Protein AF-A0A964IM25-F1 (afdb_monomer)

Nearest PDB structures (foldseek):
  8jto-assembly1_A  TM=5.392E-01  e=1.339E-01  Burkholderia pseudomallei
  8xua-assembly2_D  TM=6.264E-01  e=1.611E+00  Vibrio harveyi
  2r89-assembly2_B  TM=4.751E-01  e=4.645E-01  Escherichia coli
  4bcl-assembly1_A  TM=4.907E-01  e=9.385E+00  Prosthecochloris aestuarii

Sequence (133 aa):
MTPGVVVPAGDYKFQQTKLLYTSSPQRPVSGTLTLTYGGFYGGTLRELTWRGRLEFGPRFYAEPTISLNTFATPFGDGNANILSS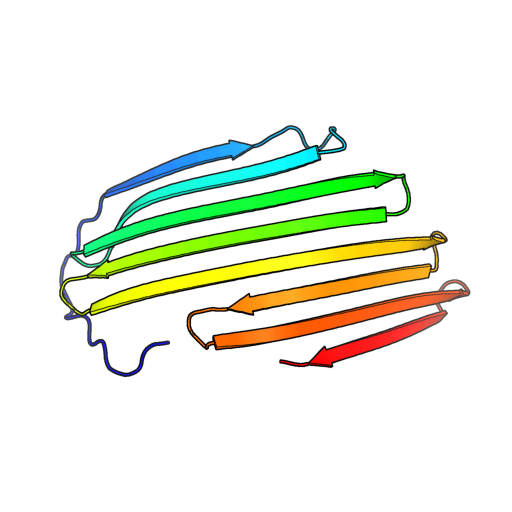RLTYTLTPRMFASALVQYQSASNAVSTNARFRWEYQPGSELFVVYSDG

Foldseek 3Di:
DDPDQDQDDDDDDKDKDKDKDWDDPPDLKTWIWIWIWMDDSQWIKTKIWIWIWHHPDPFKIKIWIWIWIWIDHPRDTDIWIKTKMKIKGHPDPFKIKIKMWMATPVVRDIKIKIKIWGDPDVVRIDIDIDIDD

Structure (mmCIF, N/CA/C/O backbone):
data_AF-A0A964IM25-F1
#
_entry.id   AF-A0A964IM25-F1
#
loop_
_atom_site.group_PDB
_atom_site.id
_atom_site.type_symbol
_atom_site.label_atom_id
_atom_site.label_alt_id
_atom_site.label_comp_id
_atom_site.label_asym_id
_atom_site.label_entity_id
_atom_site.label_seq_id
_atom_site.pdbx_PDB_ins_code
_atom_site.Cartn_x
_atom_site.Cartn_y
_atom_site.Cartn_z
_atom_site.occupancy
_atom_site.B_iso_or_equiv
_atom_site.auth_seq_id
_atom_site.auth_comp_id
_atom_site.auth_asym_id
_atom_site.auth_atom_id
_atom_site.pdbx_PDB_model_num
ATOM 1 N N . MET A 1 1 ? -5.308 -3.755 -19.514 1.00 41.16 1 MET A N 1
ATOM 2 C CA . MET A 1 1 ? -4.899 -4.459 -20.746 1.00 41.16 1 MET A CA 1
ATOM 3 C C . MET A 1 1 ? -4.958 -3.449 -21.871 1.00 41.16 1 MET A C 1
ATOM 5 O O 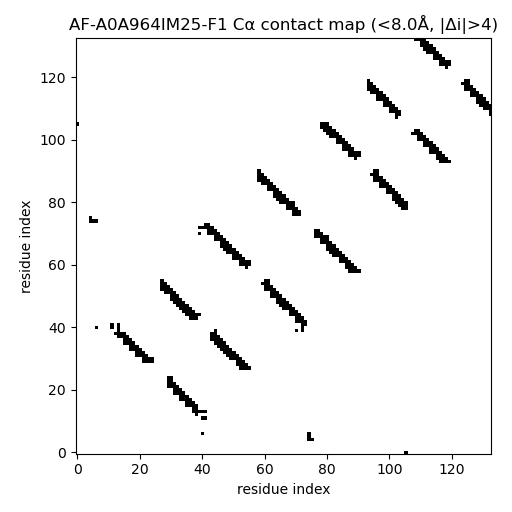. MET A 1 1 ? -6.041 -2.959 -22.154 1.00 41.16 1 MET A O 1
ATOM 9 N N . THR A 1 2 ? -3.818 -3.062 -22.433 1.00 40.41 2 THR A N 1
ATOM 10 C CA . THR A 1 2 ? -3.773 -2.209 -23.626 1.00 40.41 2 THR A CA 1
ATOM 11 C C . THR A 1 2 ? -4.241 -3.045 -24.822 1.00 40.41 2 THR A C 1
ATOM 13 O O . THR A 1 2 ? -3.662 -4.110 -25.056 1.00 40.41 2 THR A O 1
ATOM 16 N N . PRO A 1 3 ? -5.289 -2.647 -25.561 1.00 46.66 3 PRO A N 1
ATOM 17 C CA . PRO A 1 3 ? -5.696 -3.367 -26.761 1.00 46.66 3 PRO A CA 1
ATOM 18 C C . PRO A 1 3 ? -4.612 -3.213 -27.838 1.00 46.66 3 PRO A C 1
ATOM 20 O O . PRO A 1 3 ? -4.246 -2.090 -28.169 1.00 46.66 3 PRO A O 1
ATOM 23 N N . GLY A 1 4 ? -4.108 -4.323 -28.389 1.00 52.16 4 GLY A N 1
ATOM 24 C CA . GLY A 1 4 ? -3.356 -4.310 -29.656 1.00 52.16 4 GLY A CA 1
ATOM 25 C C . GLY A 1 4 ? -1.860 -4.642 -29.619 1.00 52.16 4 GLY A C 1
ATOM 26 O O . GLY A 1 4 ? -1.235 -4.624 -30.675 1.00 52.16 4 GLY A O 1
ATOM 27 N N . VAL A 1 5 ? -1.267 -4.993 -28.473 1.00 53.75 5 VAL A N 1
ATOM 28 C CA . VAL A 1 5 ? 0.142 -5.433 -28.438 1.00 53.75 5 VAL A CA 1
ATOM 29 C C . VAL A 1 5 ? 0.224 -6.939 -28.705 1.00 53.75 5 VAL A C 1
ATOM 31 O O . VAL A 1 5 ? -0.025 -7.754 -27.818 1.00 53.75 5 VAL A O 1
ATOM 34 N N . VAL A 1 6 ? 0.557 -7.316 -29.942 1.00 57.19 6 VAL A N 1
ATOM 35 C CA . VAL A 1 6 ? 0.851 -8.706 -30.323 1.00 57.19 6 VAL A CA 1
ATOM 36 C C . VAL A 1 6 ? 2.338 -8.958 -30.086 1.00 57.19 6 VAL A C 1
ATOM 38 O O . VAL A 1 6 ? 3.177 -8.468 -30.836 1.00 57.19 6 VAL A O 1
ATOM 41 N N . VAL A 1 7 ? 2.670 -9.710 -29.034 1.00 58.34 7 VAL A N 1
ATOM 42 C CA . VAL A 1 7 ? 4.044 -10.176 -28.796 1.00 58.34 7 VAL A CA 1
ATOM 43 C C . VAL A 1 7 ? 4.287 -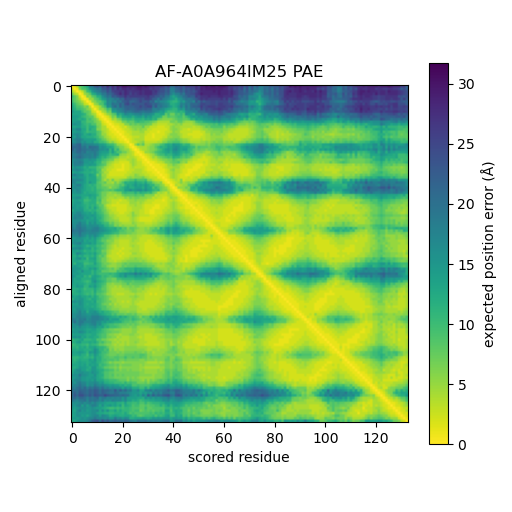11.401 -29.689 1.00 58.34 7 VAL A C 1
ATOM 45 O O . VAL A 1 7 ? 3.566 -12.391 -29.541 1.00 58.34 7 VAL A O 1
ATOM 48 N N . PRO A 1 8 ? 5.252 -11.369 -30.627 1.00 61.91 8 PRO A N 1
ATOM 49 C CA . PRO A 1 8 ? 5.582 -12.522 -31.459 1.00 61.91 8 PRO A CA 1
ATOM 50 C C . PRO A 1 8 ? 6.036 -13.703 -30.598 1.00 61.91 8 PRO A C 1
ATOM 52 O O . PRO A 1 8 ? 6.761 -13.523 -29.621 1.00 61.91 8 PRO A O 1
ATOM 55 N N . ALA A 1 9 ? 5.644 -14.923 -30.962 1.00 51.62 9 ALA A N 1
ATOM 56 C CA . ALA A 1 9 ? 6.163 -16.117 -30.306 1.00 51.62 9 ALA A CA 1
ATOM 57 C C . ALA A 1 9 ? 7.663 -16.278 -30.625 1.00 51.62 9 ALA A C 1
ATOM 59 O O . ALA A 1 9 ? 8.047 -16.316 -31.793 1.00 51.62 9 ALA A O 1
ATOM 60 N N . GLY A 1 10 ? 8.506 -16.365 -29.593 1.00 63.47 10 GLY A N 1
ATOM 61 C CA . GLY A 1 10 ? 9.955 -16.532 -29.715 1.00 63.47 10 GLY A CA 1
ATOM 62 C C . GLY A 1 10 ? 10.626 -16.793 -28.364 1.00 63.47 10 GLY A C 1
ATOM 63 O O . GLY A 1 10 ? 10.001 -16.636 -27.313 1.00 63.47 10 GLY A O 1
ATOM 64 N N . ASP A 1 11 ? 11.900 -17.188 -28.388 1.00 56.84 11 ASP A N 1
ATOM 65 C CA . ASP A 1 11 ? 12.700 -17.387 -27.176 1.00 56.84 11 ASP A CA 1
ATOM 66 C C . ASP A 1 11 ? 13.160 -16.040 -26.610 1.00 56.84 11 ASP A C 1
ATOM 68 O O . ASP A 1 11 ? 14.061 -15.387 -27.140 1.00 56.84 11 ASP A O 1
ATOM 72 N N . TYR A 1 12 ? 12.571 -15.632 -25.487 1.00 59.31 12 TYR A N 1
ATOM 73 C CA . TYR A 1 12 ? 12.983 -14.435 -24.760 1.00 59.31 12 TYR A CA 1
ATOM 74 C C . TYR A 1 12 ? 13.764 -14.829 -23.510 1.00 59.31 12 TYR A C 1
ATOM 76 O O . TYR A 1 12 ? 13.200 -15.309 -22.529 1.00 59.31 12 TYR A O 1
ATOM 84 N N . LYS A 1 13 ? 15.076 -14.585 -23.522 1.00 60.47 13 LYS A N 1
ATOM 85 C CA . LYS A 1 13 ? 15.900 -14.647 -22.312 1.00 60.47 13 LYS A CA 1
ATOM 86 C C . LYS A 1 13 ? 15.902 -13.276 -21.655 1.00 60.47 13 LYS A C 1
ATOM 88 O O . LYS A 1 13 ? 16.267 -12.284 -22.279 1.00 60.47 13 LYS A O 1
ATOM 93 N N . PHE A 1 14 ? 15.506 -13.222 -20.394 1.00 66.31 14 PHE A N 1
ATOM 94 C CA . PHE A 1 14 ? 15.540 -12.003 -19.601 1.00 66.31 14 PHE A CA 1
ATOM 95 C C . PHE A 1 14 ? 16.199 -12.283 -18.259 1.00 66.31 14 PHE A C 1
ATOM 97 O O . PHE A 1 14 ? 15.994 -13.326 -17.643 1.00 66.31 14 PHE A O 1
ATOM 104 N N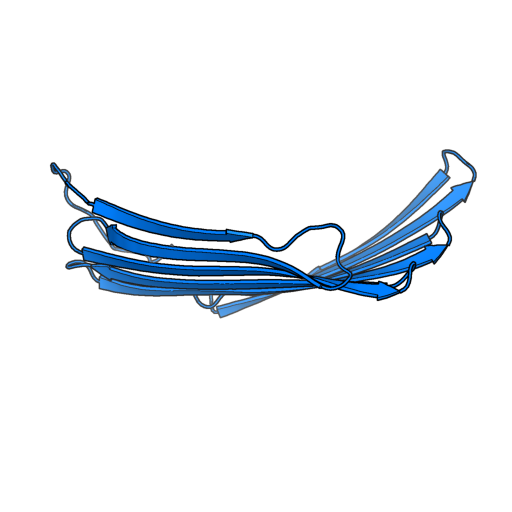 . GLN A 1 15 ? 16.998 -11.324 -17.813 1.00 72.81 15 GLN A N 1
ATOM 105 C CA . GLN A 1 15 ? 17.567 -11.311 -16.478 1.00 72.81 15 GLN A CA 1
ATOM 106 C C . GLN A 1 15 ? 16.872 -10.208 -15.691 1.00 72.81 15 GLN A C 1
ATOM 108 O O . GLN A 1 15 ? 16.727 -9.091 -16.189 1.00 72.81 15 GLN A O 1
ATOM 113 N N . GLN A 1 16 ? 16.430 -10.526 -14.479 1.00 82.44 16 GLN A N 1
ATOM 114 C CA . GLN A 1 16 ? 15.811 -9.571 -13.571 1.00 82.44 16 GLN A CA 1
ATOM 115 C C . GLN A 1 16 ? 16.576 -9.551 -12.259 1.00 82.44 16 GLN A C 1
ATOM 117 O O . GLN A 1 16 ? 16.862 -10.591 -11.668 1.00 82.44 16 GLN A O 1
ATOM 122 N N . THR A 1 17 ? 16.887 -8.348 -11.805 1.00 86.12 17 THR A N 1
ATOM 123 C CA . THR A 1 17 ? 17.484 -8.093 -10.504 1.00 86.12 17 THR A CA 1
ATOM 124 C C . THR A 1 17 ? 16.388 -7.593 -9.584 1.00 86.12 17 THR A C 1
ATOM 126 O O . THR A 1 17 ? 15.728 -6.596 -9.879 1.00 86.12 17 THR A O 1
ATOM 129 N N . LYS A 1 18 ? 16.196 -8.288 -8.463 1.00 91.31 18 LYS A N 1
ATOM 130 C CA . LYS A 1 18 ? 15.209 -7.935 -7.446 1.00 91.31 18 LYS A CA 1
ATOM 131 C C . LYS A 1 18 ? 15.913 -7.611 -6.137 1.00 91.31 18 LYS A C 1
ATOM 133 O O . LYS A 1 18 ? 16.622 -8.449 -5.588 1.00 91.31 18 LYS A O 1
ATOM 138 N N . LEU A 1 19 ? 15.687 -6.409 -5.628 1.00 92.88 19 LEU A N 1
ATOM 139 C CA . LEU A 1 19 ? 16.098 -5.985 -4.297 1.00 92.88 19 LEU A CA 1
ATOM 140 C C . LEU A 1 19 ? 14.867 -5.948 -3.400 1.00 92.88 19 LEU A C 1
ATOM 142 O O . LEU A 1 19 ? 13.875 -5.291 -3.713 1.00 92.88 19 LEU A O 1
ATOM 146 N N . LEU A 1 20 ? 14.938 -6.668 -2.286 1.00 93.69 20 LEU A N 1
ATOM 147 C CA . LEU A 1 20 ? 13.888 -6.729 -1.281 1.00 93.69 20 LEU A CA 1
ATOM 148 C C . LEU A 1 20 ? 14.444 -6.205 0.037 1.00 93.69 20 LEU A C 1
ATOM 150 O O . LEU A 1 20 ? 15.405 -6.750 0.572 1.00 93.69 20 LEU A O 1
ATOM 154 N N . TYR A 1 21 ? 13.799 -5.184 0.579 1.00 92.12 21 TYR A N 1
ATOM 155 C CA . TYR A 1 21 ? 14.066 -4.680 1.913 1.00 92.12 21 TYR A CA 1
ATOM 156 C C . TYR A 1 21 ? 12.793 -4.791 2.744 1.00 92.12 21 TYR A C 1
ATOM 158 O O . TYR A 1 21 ? 11.758 -4.236 2.380 1.00 92.12 21 TYR A O 1
ATOM 166 N N . THR A 1 22 ? 12.862 -5.516 3.857 1.00 90.38 22 THR A N 1
ATOM 167 C CA . THR A 1 22 ? 11.731 -5.694 4.773 1.00 90.38 22 THR A CA 1
ATOM 168 C C . THR A 1 22 ? 12.104 -5.144 6.139 1.00 90.38 22 THR A C 1
ATOM 170 O O . THR A 1 22 ? 13.092 -5.566 6.736 1.00 90.38 22 THR A O 1
ATOM 173 N N . SER A 1 23 ? 11.312 -4.192 6.624 1.00 88.12 23 SER A N 1
ATOM 174 C CA . SER A 1 23 ? 11.403 -3.686 7.992 1.00 88.12 23 SER A CA 1
ATOM 175 C C . SER A 1 23 ? 10.700 -4.643 8.957 1.00 88.12 23 SER A C 1
ATOM 177 O O . SER A 1 23 ? 9.764 -5.346 8.575 1.00 88.12 23 SER A O 1
ATOM 179 N N . SER A 1 24 ? 11.132 -4.663 10.220 1.00 83.94 24 SER A N 1
ATOM 180 C CA . SER A 1 24 ? 10.544 -5.543 11.234 1.00 83.94 24 SER A CA 1
ATOM 181 C C . SER A 1 24 ? 9.053 -5.232 11.446 1.00 83.94 24 SER A C 1
ATOM 183 O O . SER A 1 24 ? 8.715 -4.075 11.714 1.00 83.94 24 SER A O 1
ATOM 185 N N . PRO A 1 25 ? 8.164 -6.244 11.403 1.00 74.06 25 PRO A N 1
ATOM 186 C CA . PRO A 1 25 ? 6.729 -6.068 11.631 1.00 74.06 25 PRO A CA 1
ATOM 187 C C . PRO A 1 25 ? 6.385 -5.705 13.083 1.00 74.06 25 PRO A C 1
ATOM 189 O O . PRO A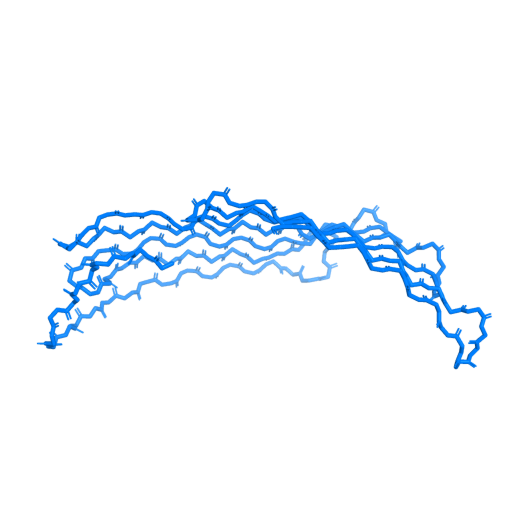 1 25 ? 5.258 -5.322 13.360 1.00 74.06 25 PRO A O 1
ATOM 192 N N . GLN A 1 26 ? 7.343 -5.796 14.013 1.00 76.31 26 GLN A N 1
ATOM 193 C CA . GLN A 1 26 ? 7.149 -5.429 15.423 1.00 76.31 26 GLN A CA 1
ATOM 194 C C . GLN A 1 26 ? 7.222 -3.915 15.674 1.00 76.31 26 GLN A C 1
ATOM 196 O O . GLN A 1 26 ? 7.030 -3.466 16.802 1.00 76.31 26 GLN A O 1
ATOM 201 N N . ARG A 1 27 ? 7.561 -3.117 14.654 1.00 82.31 27 ARG A N 1
ATOM 202 C CA . ARG A 1 27 ? 7.650 -1.661 14.777 1.00 82.31 27 ARG A CA 1
ATOM 203 C C . ARG A 1 27 ? 6.329 -1.013 14.357 1.00 82.31 27 ARG A C 1
ATOM 205 O O . ARG A 1 27 ? 5.741 -1.456 13.372 1.00 82.31 27 ARG A O 1
ATOM 212 N N . PRO A 1 28 ? 5.925 0.095 15.012 1.00 78.69 28 PRO A N 1
ATOM 213 C CA . PRO A 1 28 ? 4.722 0.846 14.638 1.00 78.69 28 PRO A CA 1
ATOM 214 C C . PRO A 1 28 ? 4.785 1.378 13.201 1.00 78.69 28 PRO A C 1
ATOM 216 O O . PRO A 1 28 ? 3.763 1.668 12.595 1.00 78.69 28 PRO A O 1
ATOM 219 N N . VAL A 1 29 ? 5.987 1.477 12.631 1.00 84.25 29 VAL A N 1
ATOM 220 C CA . VAL A 1 29 ? 6.199 1.682 11.201 1.00 84.25 29 VAL A CA 1
ATOM 221 C C . VAL A 1 29 ? 6.919 0.459 10.658 1.00 84.25 29 VAL A C 1
ATOM 223 O O . VAL A 1 29 ? 8.112 0.258 10.906 1.00 84.25 29 VAL A O 1
ATOM 226 N N . SER A 1 30 ? 6.189 -0.359 9.915 1.00 91.00 30 SER A N 1
ATOM 227 C CA . SER A 1 30 ? 6.725 -1.525 9.224 1.00 91.00 30 SER A CA 1
ATOM 228 C C . SER A 1 30 ? 6.399 -1.452 7.741 1.00 91.00 30 SER A C 1
ATOM 230 O O . SER A 1 30 ? 5.578 -0.649 7.296 1.00 91.00 30 SER A O 1
ATOM 232 N N . GLY A 1 31 ? 7.103 -2.240 6.943 1.00 92.38 31 GLY A N 1
ATOM 233 C CA . GLY A 1 31 ? 6.868 -2.241 5.515 1.00 92.38 31 GLY A CA 1
ATOM 234 C C . GLY A 1 31 ? 7.923 -2.979 4.725 1.00 92.38 31 GLY A C 1
ATOM 235 O O . GLY A 1 31 ? 8.995 -3.324 5.226 1.00 92.38 31 GLY A O 1
ATOM 236 N N . THR A 1 32 ? 7.600 -3.183 3.462 1.00 94.06 32 THR A N 1
ATOM 237 C CA . THR A 1 32 ? 8.416 -3.888 2.494 1.00 94.06 32 THR A CA 1
ATOM 238 C C . THR A 1 32 ? 8.593 -3.006 1.272 1.00 94.06 32 THR A C 1
ATOM 240 O O . THR A 1 32 ? 7.621 -2.569 0.657 1.00 94.06 32 THR A O 1
ATOM 243 N N . LEU A 1 33 ? 9.847 -2.765 0.916 1.00 93.62 33 LEU A N 1
ATOM 244 C CA . LEU A 1 33 ? 10.255 -2.123 -0.319 1.00 93.62 33 LEU A CA 1
ATOM 245 C C . LEU A 1 33 ? 10.816 -3.198 -1.249 1.00 93.62 33 LEU A C 1
ATOM 247 O O . LEU A 1 33 ? 11.741 -3.922 -0.893 1.00 93.62 33 LEU A O 1
ATOM 251 N N . THR A 1 34 ? 10.249 -3.301 -2.440 1.00 95.06 34 THR A N 1
ATOM 252 C CA . THR A 1 34 ? 10.696 -4.184 -3.510 1.00 95.06 34 THR A CA 1
ATOM 253 C C . THR A 1 34 ? 11.040 -3.337 -4.720 1.00 95.06 34 THR A C 1
ATOM 255 O O . THR A 1 34 ? 10.229 -2.536 -5.177 1.00 95.06 34 THR A O 1
ATOM 258 N N . LEU A 1 35 ? 12.245 -3.518 -5.237 1.00 93.00 35 LEU A N 1
ATOM 259 C CA . LEU A 1 35 ? 12.716 -2.919 -6.474 1.00 93.00 35 LEU A CA 1
ATOM 260 C C . LEU A 1 35 ? 13.049 -4.051 -7.431 1.00 93.00 35 LEU A C 1
ATOM 262 O O . LEU A 1 35 ? 13.909 -4.873 -7.124 1.00 93.00 35 LEU A O 1
ATOM 266 N N . THR A 1 36 ? 12.401 -4.085 -8.584 1.00 91.69 36 THR A N 1
ATOM 267 C CA . THR A 1 36 ? 12.706 -5.040 -9.647 1.00 91.69 36 THR A CA 1
ATOM 268 C C . THR A 1 36 ? 13.148 -4.262 -10.875 1.00 91.69 36 THR A C 1
ATOM 270 O O . THR A 1 36 ? 12.469 -3.337 -11.317 1.00 91.69 36 THR A O 1
ATOM 273 N N . TYR A 1 37 ? 14.298 -4.619 -11.429 1.00 89.69 37 TYR A N 1
ATOM 274 C CA . TYR A 1 37 ? 14.807 -4.036 -12.662 1.00 89.69 37 TYR A CA 1
ATOM 275 C C . TYR A 1 37 ? 15.398 -5.126 -13.546 1.00 89.69 37 TYR A C 1
ATOM 277 O O . TYR A 1 37 ? 16.193 -5.941 -13.077 1.00 89.69 37 TYR A O 1
ATOM 285 N N . GLY A 1 38 ? 15.039 -5.143 -14.825 1.00 85.75 38 GLY A N 1
ATOM 286 C CA . GLY A 1 38 ? 15.646 -6.066 -15.776 1.00 85.75 38 GLY A CA 1
ATOM 287 C C . GLY A 1 38 ? 14.859 -6.230 -17.063 1.00 85.75 38 GLY A C 1
ATOM 288 O O . GLY A 1 38 ? 14.060 -5.373 -17.426 1.00 85.75 38 GLY A O 1
ATOM 289 N N . GLY A 1 39 ? 15.108 -7.336 -17.761 1.00 79.31 39 GLY A N 1
ATOM 290 C CA . GLY A 1 39 ? 14.486 -7.638 -19.046 1.00 79.31 39 GLY A CA 1
ATOM 291 C C . GLY A 1 39 ? 13.003 -8.008 -18.934 1.00 79.31 39 GLY A C 1
ATOM 292 O O . GLY A 1 39 ? 12.581 -8.651 -17.968 1.00 79.31 39 GLY A O 1
ATOM 293 N N . PHE A 1 40 ? 12.221 -7.629 -19.945 1.00 71.44 40 PHE A N 1
ATOM 294 C CA . PHE A 1 40 ? 10.810 -7.995 -20.093 1.00 71.44 40 PHE A CA 1
ATOM 295 C C . PHE A 1 40 ? 10.421 -8.039 -21.574 1.00 71.44 40 PHE A C 1
ATOM 297 O O . PHE A 1 40 ? 10.344 -6.997 -22.216 1.00 71.44 40 PHE A O 1
ATOM 304 N N . TYR A 1 41 ? 10.225 -9.246 -22.124 1.00 65.31 41 TYR A N 1
ATOM 305 C CA . TYR A 1 41 ? 9.813 -9.488 -23.522 1.00 65.31 41 TYR A CA 1
ATOM 306 C C . TYR A 1 41 ? 10.589 -8.665 -24.573 1.00 65.31 41 TYR A C 1
ATOM 308 O O . TYR A 1 41 ? 10.012 -7.953 -25.391 1.00 65.31 41 TYR A O 1
ATOM 316 N N . GLY A 1 42 ? 11.926 -8.720 -24.524 1.00 68.81 42 GLY A N 1
ATOM 317 C CA . GLY A 1 42 ? 12.808 -7.958 -25.426 1.00 68.81 42 GLY A CA 1
ATOM 318 C C . GLY A 1 42 ? 12.989 -6.478 -25.056 1.00 68.81 42 GLY A C 1
ATOM 319 O O . GLY A 1 42 ? 13.742 -5.773 -25.720 1.00 68.81 42 GLY A O 1
ATOM 320 N N . GLY A 1 43 ? 12.325 -6.015 -23.996 1.00 75.50 43 GLY A N 1
ATOM 321 C CA . GLY A 1 43 ? 12.436 -4.678 -23.421 1.00 75.50 43 GLY A CA 1
ATOM 322 C C . GLY A 1 43 ? 12.967 -4.672 -21.989 1.00 75.50 43 GLY A C 1
ATOM 323 O O . GLY A 1 43 ? 13.569 -5.641 -21.526 1.00 75.50 43 GLY A O 1
ATOM 324 N N . THR A 1 44 ? 12.705 -3.582 -21.268 1.00 84.06 44 THR A N 1
ATOM 325 C CA . THR A 1 44 ? 13.057 -3.418 -19.851 1.00 84.06 44 THR A CA 1
ATOM 326 C C . THR A 1 44 ? 11.823 -3.160 -18.993 1.00 84.06 44 THR A C 1
ATOM 328 O O . THR A 1 44 ? 10.912 -2.435 -19.389 1.00 84.06 44 THR A O 1
ATOM 331 N N . LEU A 1 45 ? 11.807 -3.758 -17.806 1.00 86.62 45 LEU A N 1
ATOM 332 C CA . LEU A 1 45 ? 10.810 -3.554 -16.765 1.00 86.62 45 LEU A CA 1
ATOM 333 C C . LEU A 1 45 ? 11.483 -2.922 -15.555 1.00 86.62 45 LEU A C 1
ATOM 335 O O . LEU A 1 45 ? 12.516 -3.403 -15.080 1.00 86.62 45 LEU A O 1
ATOM 339 N N . ARG A 1 46 ? 10.866 -1.861 -15.045 1.00 91.00 46 ARG A N 1
ATOM 340 C CA . ARG A 1 46 ? 11.226 -1.223 -13.787 1.00 91.00 46 ARG A CA 1
ATOM 341 C C . ARG A 1 46 ? 9.998 -1.193 -12.895 1.00 91.00 46 ARG A C 1
ATOM 343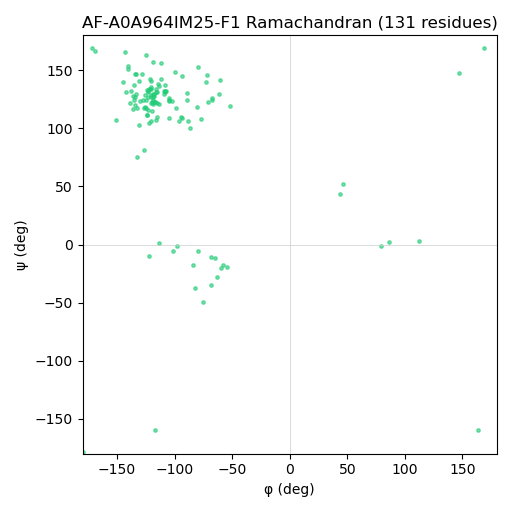 O O . ARG A 1 46 ? 9.051 -0.457 -13.152 1.00 91.00 46 ARG A O 1
ATOM 350 N N . GLU A 1 47 ? 10.052 -1.966 -11.825 1.00 92.94 47 GLU A N 1
ATOM 351 C CA . GLU A 1 47 ? 9.006 -2.046 -10.818 1.00 92.94 47 GLU A CA 1
ATOM 352 C C . GLU A 1 47 ? 9.544 -1.549 -9.477 1.00 92.94 47 GLU A C 1
ATOM 354 O O . GLU A 1 47 ? 10.614 -1.947 -9.015 1.00 92.94 47 GLU A O 1
ATOM 359 N N . LEU A 1 48 ? 8.785 -0.668 -8.847 1.00 94.69 48 LEU A N 1
ATOM 360 C CA . LEU A 1 48 ? 8.986 -0.211 -7.486 1.00 94.69 48 LEU A CA 1
ATOM 361 C C . LEU A 1 48 ? 7.689 -0.472 -6.730 1.00 94.69 48 LEU A C 1
ATOM 363 O O . LEU A 1 48 ? 6.687 0.200 -6.963 1.00 94.69 48 LEU A O 1
ATOM 367 N N . THR A 1 49 ? 7.712 -1.414 -5.796 1.00 95.12 49 THR A N 1
ATOM 368 C CA . THR A 1 49 ? 6.589 -1.680 -4.901 1.00 95.12 49 THR A CA 1
ATOM 369 C C . THR A 1 49 ? 6.988 -1.361 -3.475 1.00 95.12 49 THR A C 1
ATOM 371 O O . THR A 1 49 ? 7.914 -1.948 -2.926 1.00 95.12 49 THR A O 1
ATOM 374 N N . TRP A 1 50 ? 6.252 -0.464 -2.843 1.00 94.44 50 TRP A N 1
ATOM 375 C CA . TRP A 1 50 ? 6.357 -0.185 -1.426 1.00 94.44 50 TRP A CA 1
ATOM 376 C C . TRP A 1 50 ? 5.027 -0.487 -0.749 1.00 94.44 50 TRP A C 1
ATOM 378 O O . TRP A 1 50 ? 3.973 -0.043 -1.200 1.00 94.44 50 TRP A O 1
ATOM 388 N N . ARG A 1 51 ? 5.070 -1.259 0.332 1.00 94.12 51 ARG A N 1
ATOM 389 C CA . ARG A 1 51 ? 3.913 -1.557 1.179 1.00 94.12 51 ARG A CA 1
ATOM 390 C C . ARG A 1 51 ? 4.288 -1.216 2.600 1.00 94.12 51 ARG A C 1
ATOM 392 O O . ARG A 1 51 ? 5.223 -1.809 3.127 1.00 94.12 51 ARG A O 1
ATOM 399 N N . GLY A 1 52 ? 3.599 -0.258 3.192 1.00 93.00 52 GLY A N 1
ATOM 400 C CA . GLY A 1 52 ? 3.811 0.154 4.569 1.00 93.00 52 GLY A CA 1
ATOM 401 C C . GLY A 1 52 ? 2.625 -0.216 5.441 1.00 93.00 52 GLY A C 1
ATOM 402 O O . GLY A 1 52 ? 1.501 -0.329 4.960 1.00 93.00 52 GLY A O 1
ATOM 403 N N . ARG A 1 53 ? 2.879 -0.346 6.737 1.00 92.19 53 ARG A N 1
ATOM 404 C CA . ARG A 1 53 ? 1.875 -0.346 7.790 1.00 92.19 53 ARG A CA 1
ATOM 405 C C . ARG A 1 53 ? 2.317 0.640 8.861 1.00 92.19 53 ARG A C 1
ATOM 407 O O . ARG A 1 53 ? 3.427 0.552 9.384 1.00 92.19 53 ARG A O 1
ATOM 414 N N . LEU A 1 54 ? 1.444 1.599 9.129 1.00 91.81 54 LEU A N 1
ATOM 415 C CA . LEU A 1 54 ? 1.623 2.684 10.078 1.00 91.81 54 LEU A CA 1
ATOM 416 C C . LEU A 1 54 ? 0.589 2.508 11.182 1.00 91.81 54 LEU A C 1
ATOM 418 O O . LEU A 1 54 ? -0.605 2.686 10.957 1.00 91.81 54 LEU A O 1
ATOM 422 N N . GLU A 1 55 ? 1.042 2.140 12.368 1.00 90.62 55 GLU A N 1
ATOM 423 C CA . GLU A 1 55 ? 0.216 2.004 13.558 1.00 90.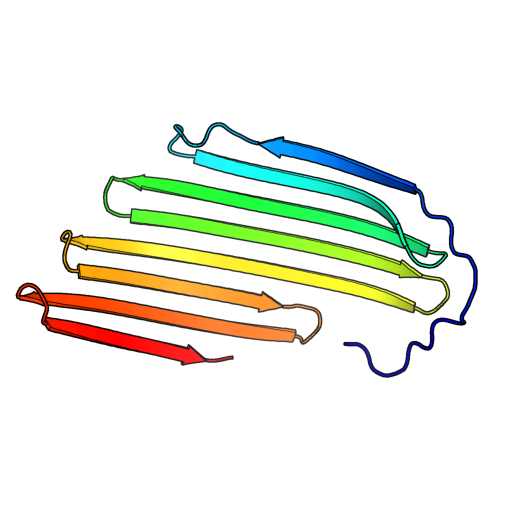62 55 GLU A CA 1
ATOM 424 C C . GLU A 1 55 ? 0.322 3.292 14.370 1.00 90.62 55 GLU A C 1
ATOM 426 O O . GLU A 1 55 ? 1.342 3.581 14.991 1.00 90.62 55 GLU A O 1
ATOM 431 N N . PHE A 1 56 ? -0.741 4.092 14.347 1.00 88.56 56 PHE A N 1
ATOM 432 C CA . PHE A 1 56 ? -0.811 5.334 15.119 1.00 88.56 56 PHE A CA 1
ATOM 433 C C . PHE A 1 56 ? -1.271 5.080 16.562 1.00 88.56 56 PHE A C 1
ATOM 435 O O . PHE A 1 56 ? -1.090 5.922 17.437 1.00 88.56 56 PHE A O 1
ATOM 442 N N . GLY A 1 57 ? -1.877 3.919 16.820 1.00 87.38 57 GLY A N 1
ATOM 443 C CA . GLY A 1 57 ? -2.287 3.462 18.141 1.00 87.38 57 GLY A CA 1
ATOM 444 C C . GLY A 1 57 ? -2.945 2.080 18.078 1.00 87.38 57 GLY A C 1
ATOM 445 O O . GLY A 1 57 ? -3.116 1.529 16.991 1.00 87.38 57 GLY A O 1
ATOM 446 N N . PRO A 1 58 ? -3.411 1.530 19.213 1.00 83.44 58 PRO A N 1
ATOM 447 C CA . PRO A 1 58 ? -3.973 0.171 19.282 1.00 83.44 58 PRO A CA 1
ATOM 448 C C . PRO A 1 58 ? -5.276 -0.007 18.485 1.00 83.44 58 PRO A C 1
ATOM 450 O O . PRO A 1 58 ? -5.769 -1.118 18.310 1.00 83.44 58 PRO A O 1
ATOM 453 N N . ARG A 1 59 ? -5.869 1.102 18.039 1.00 89.56 59 ARG A N 1
ATOM 454 C CA . ARG A 1 59 ? -7.183 1.168 17.400 1.00 89.56 59 ARG A CA 1
ATOM 455 C C . ARG A 1 59 ? -7.157 1.773 16.004 1.00 89.56 59 ARG A C 1
ATOM 457 O O . ARG A 1 59 ? -8.182 1.746 15.337 1.00 89.56 59 ARG A O 1
ATOM 464 N N . PHE A 1 60 ? -6.044 2.356 15.570 1.00 92.75 60 PHE A N 1
ATOM 465 C CA . PHE A 1 60 ? -5.970 3.043 14.286 1.00 92.75 60 PHE A CA 1
ATOM 466 C C . PHE A 1 60 ? -4.658 2.720 13.589 1.00 92.75 60 PHE A C 1
ATOM 468 O O . PHE A 1 60 ? -3.579 2.989 14.124 1.00 92.75 60 PHE A O 1
ATOM 475 N N . TYR A 1 61 ? -4.767 2.167 12.387 1.00 92.75 61 TYR A N 1
ATOM 476 C CA . TYR A 1 61 ? -3.622 1.898 11.535 1.00 92.75 61 TYR A CA 1
ATOM 477 C C . TYR A 1 61 ? -3.944 2.204 10.073 1.00 92.75 61 TYR A C 1
ATOM 479 O O . TYR A 1 61 ? -5.093 2.122 9.633 1.00 92.75 61 TYR A O 1
ATOM 487 N N . ALA A 1 62 ? -2.906 2.568 9.329 1.00 94.75 62 ALA A N 1
ATOM 488 C CA . ALA A 1 62 ? -2.957 2.821 7.901 1.00 94.75 62 ALA A CA 1
ATOM 489 C C . ALA A 1 62 ? -1.996 1.890 7.163 1.00 94.75 62 ALA A C 1
ATOM 491 O O . ALA A 1 62 ? -0.887 1.635 7.622 1.00 94.75 62 ALA A O 1
ATOM 492 N N . GLU A 1 63 ? -2.403 1.421 5.994 1.00 95.06 63 GLU A N 1
ATOM 493 C CA . GLU A 1 63 ? -1.628 0.537 5.132 1.00 95.06 63 GLU A CA 1
ATOM 494 C C . GLU A 1 63 ? -1.544 1.152 3.733 1.00 95.06 63 GLU A C 1
ATOM 496 O O . GLU A 1 63 ? -2.341 0.825 2.843 1.00 95.06 63 GLU A O 1
ATOM 501 N N . PRO A 1 64 ? -0.624 2.107 3.525 1.00 95.31 64 PRO A N 1
ATOM 502 C CA . PRO A 1 64 ? -0.348 2.629 2.201 1.00 95.31 64 PRO A CA 1
ATOM 503 C C . PRO A 1 64 ? 0.417 1.597 1.364 1.00 95.31 64 PRO A C 1
ATOM 505 O O . PRO A 1 64 ? 1.327 0.909 1.828 1.00 95.31 64 PRO A O 1
ATOM 508 N N . THR A 1 65 ? 0.057 1.503 0.094 1.00 96.00 65 THR A N 1
ATOM 509 C CA . THR A 1 65 ? 0.718 0.672 -0.907 1.00 96.00 65 THR A CA 1
ATOM 510 C C . THR A 1 65 ? 0.909 1.487 -2.174 1.00 96.00 65 THR A C 1
ATOM 512 O O . THR A 1 65 ? -0.031 2.065 -2.712 1.00 96.00 65 THR A O 1
ATOM 515 N N . ILE A 1 66 ? 2.144 1.523 -2.650 1.00 95.69 66 ILE A N 1
ATOM 516 C CA . ILE A 1 66 ? 2.557 2.216 -3.862 1.00 95.69 66 ILE A CA 1
ATOM 517 C C . ILE A 1 66 ? 3.200 1.169 -4.759 1.00 95.69 66 ILE A C 1
ATOM 519 O O . ILE A 1 66 ? 4.109 0.464 -4.336 1.00 95.69 66 ILE A O 1
ATOM 523 N N . SER A 1 67 ? 2.737 1.057 -5.993 1.00 96.19 67 SER A N 1
ATOM 524 C CA . SER A 1 67 ? 3.319 0.185 -7.002 1.00 96.19 67 SER A CA 1
ATOM 525 C C . SER A 1 67 ? 3.507 0.993 -8.268 1.00 96.19 67 SER A C 1
ATOM 527 O O . SER A 1 67 ? 2.540 1.267 -8.967 1.00 96.19 67 SER A O 1
ATOM 529 N N . LEU A 1 68 ? 4.734 1.409 -8.551 1.00 94.44 68 LEU A N 1
ATOM 530 C CA . LEU A 1 68 ? 5.082 2.081 -9.794 1.00 94.44 68 LEU A CA 1
ATOM 531 C C . LEU A 1 68 ? 5.698 1.049 -10.722 1.00 94.44 68 LEU A C 1
ATOM 533 O O . LEU A 1 68 ? 6.734 0.470 -10.399 1.00 94.44 68 LEU A O 1
ATOM 537 N N . ASN A 1 69 ? 5.050 0.804 -11.850 1.00 92.00 69 ASN A N 1
ATOM 538 C CA . ASN A 1 69 ? 5.528 -0.151 -12.830 1.00 92.00 69 ASN A CA 1
ATOM 539 C C . ASN A 1 69 ? 5.636 0.551 -14.178 1.00 92.00 69 ASN A C 1
ATOM 541 O O . ASN A 1 69 ? 4.637 1.031 -14.710 1.00 92.00 69 ASN A O 1
ATOM 545 N N . THR A 1 70 ? 6.847 0.607 -14.716 1.00 90.00 70 THR A N 1
ATOM 546 C CA . THR A 1 70 ? 7.122 1.141 -16.043 1.00 90.00 70 THR A CA 1
ATOM 547 C C . THR A 1 70 ? 7.759 0.045 -16.876 1.00 90.00 70 THR A C 1
ATOM 549 O O . THR A 1 70 ? 8.759 -0.553 -16.472 1.00 90.00 70 THR A O 1
ATOM 552 N N . PHE A 1 71 ? 7.207 -0.190 -18.057 1.00 87.62 71 PHE A N 1
ATOM 553 C CA . PHE A 1 71 ? 7.756 -1.123 -19.026 1.00 87.62 71 PHE A CA 1
ATOM 554 C C . PHE A 1 71 ? 8.035 -0.382 -20.329 1.00 87.62 71 PHE A C 1
ATOM 556 O O . PHE A 1 71 ? 7.212 0.388 -20.821 1.00 87.62 71 PHE A O 1
ATOM 563 N N . ALA A 1 72 ? 9.218 -0.614 -20.880 1.00 82.94 72 ALA A N 1
ATOM 564 C CA . ALA A 1 72 ? 9.626 -0.105 -22.178 1.00 82.94 72 ALA A CA 1
ATOM 565 C C . ALA A 1 72 ? 9.957 -1.311 -23.049 1.00 82.94 72 ALA A C 1
ATOM 567 O O . ALA A 1 72 ? 10.975 -1.970 -22.828 1.00 82.94 72 ALA A O 1
ATOM 568 N N . THR A 1 73 ? 9.079 -1.632 -23.998 1.00 80.75 73 THR A N 1
ATOM 569 C CA . THR A 1 73 ? 9.260 -2.763 -24.915 1.00 80.75 73 THR A CA 1
ATOM 570 C C . THR A 1 73 ? 9.324 -2.280 -26.362 1.00 80.75 73 THR A C 1
ATOM 572 O O . THR A 1 73 ? 8.774 -1.222 -26.666 1.00 80.75 73 THR A O 1
ATOM 575 N N . PRO A 1 74 ? 9.936 -3.049 -27.284 1.00 72.31 74 PRO A N 1
ATOM 576 C CA . PRO A 1 74 ? 9.932 -2.722 -28.715 1.00 72.31 74 PRO A CA 1
ATOM 577 C C . PRO A 1 74 ? 8.525 -2.594 -29.321 1.00 72.31 74 PRO A C 1
ATOM 579 O O . PRO A 1 74 ? 8.365 -2.034 -30.400 1.00 72.31 74 PRO A O 1
ATOM 582 N N . PHE A 1 75 ? 7.513 -3.124 -28.632 1.00 71.06 75 PHE A N 1
ATOM 583 C CA . PHE A 1 75 ? 6.118 -3.148 -29.062 1.00 71.06 75 PHE A CA 1
ATOM 584 C C . PHE A 1 75 ? 5.274 -2.027 -28.438 1.00 71.06 75 PHE A C 1
ATOM 586 O O . PHE A 1 75 ? 4.082 -1.929 -28.721 1.00 71.06 75 PHE A O 1
ATOM 593 N N . GLY A 1 76 ? 5.876 -1.205 -27.575 1.00 71.12 76 GLY A N 1
ATOM 594 C CA . GLY A 1 76 ? 5.215 -0.109 -26.881 1.00 71.12 76 GLY A CA 1
ATOM 595 C C . GLY A 1 76 ? 5.790 0.134 -25.489 1.00 71.12 76 GLY A C 1
ATOM 596 O O . GLY A 1 76 ? 6.228 -0.787 -24.786 1.00 71.12 76 GLY A O 1
ATOM 597 N N . ASP A 1 77 ? 5.772 1.396 -25.093 1.00 82.06 77 ASP A N 1
ATOM 598 C CA . ASP A 1 77 ? 6.063 1.878 -23.754 1.00 82.06 77 ASP A CA 1
ATOM 599 C C . ASP A 1 77 ? 4.770 2.156 -22.976 1.00 82.06 77 ASP A C 1
ATOM 601 O O . ASP A 1 77 ? 3.725 2.490 -23.535 1.00 82.06 77 ASP A O 1
ATOM 605 N N . GLY A 1 78 ? 4.820 1.968 -21.659 1.00 83.06 78 GLY A N 1
ATOM 606 C CA . GLY A 1 78 ? 3.668 2.211 -20.806 1.00 83.06 78 GLY A CA 1
ATOM 607 C C . GLY A 1 78 ? 3.999 2.190 -19.322 1.00 83.06 78 GLY A C 1
ATOM 608 O O . GLY A 1 78 ? 5.068 1.750 -18.887 1.00 83.06 78 GLY A O 1
ATOM 609 N N . ASN A 1 79 ? 3.051 2.683 -18.528 1.00 88.25 79 ASN A N 1
ATOM 610 C CA . ASN A 1 79 ? 3.104 2.603 -17.078 1.00 88.25 79 ASN A CA 1
ATOM 611 C C . ASN A 1 79 ? 1.807 2.016 -16.500 1.00 88.25 79 ASN A C 1
ATOM 613 O O . ASN A 1 79 ? 0.710 2.192 -17.024 1.00 88.25 79 ASN A O 1
ATOM 617 N N . ALA A 1 80 ? 1.949 1.281 -15.405 1.00 88.94 80 ALA A N 1
ATOM 618 C CA . ALA A 1 80 ? 0.865 0.666 -14.657 1.00 88.94 80 ALA A CA 1
ATOM 619 C C . ALA A 1 80 ? 1.076 0.961 -13.171 1.00 88.94 80 ALA A C 1
ATOM 621 O O . ALA A 1 80 ? 1.525 0.119 -12.393 1.00 88.94 80 ALA A O 1
ATOM 622 N N . ASN A 1 81 ? 0.787 2.204 -12.796 1.00 93.69 81 ASN A N 1
ATOM 623 C CA . ASN A 1 81 ? 0.971 2.686 -11.441 1.00 93.69 81 ASN A CA 1
ATOM 624 C C . ASN A 1 81 ? -0.294 2.430 -10.623 1.00 93.69 81 ASN A C 1
ATOM 626 O O . ASN A 1 81 ? -1.395 2.794 -11.041 1.00 93.69 81 ASN A O 1
ATOM 630 N N . ILE A 1 82 ? -0.125 1.838 -9.446 1.00 94.69 82 ILE A N 1
ATOM 631 C CA . ILE A 1 82 ? -1.178 1.625 -8.460 1.00 94.69 82 ILE A CA 1
ATOM 632 C C . ILE A 1 82 ? -0.801 2.379 -7.192 1.00 94.69 82 ILE A C 1
ATOM 634 O O . ILE A 1 82 ? 0.265 2.166 -6.615 1.00 94.69 82 ILE A O 1
ATOM 638 N N . LEU A 1 83 ? -1.692 3.255 -6.750 1.00 96.12 83 LEU A N 1
ATOM 639 C CA . LEU A 1 83 ? -1.577 3.984 -5.492 1.00 96.12 83 LEU A CA 1
ATOM 640 C C . LEU A 1 83 ? -2.787 3.615 -4.652 1.00 96.12 83 LEU A C 1
ATOM 642 O O . LEU A 1 83 ? -3.906 3.930 -5.036 1.00 96.12 83 LEU A O 1
ATOM 646 N N . SER A 1 84 ? -2.591 2.949 -3.522 1.00 96.50 84 SER A N 1
ATOM 647 C CA . SER A 1 84 ? -3.692 2.601 -2.630 1.00 96.50 84 SER A CA 1
ATOM 648 C C . SER A 1 84 ? -3.375 2.920 -1.184 1.00 96.50 84 SER A C 1
ATOM 650 O O . SER A 1 84 ? -2.239 2.774 -0.745 1.00 96.50 84 SER A O 1
ATOM 652 N N . SER A 1 85 ? -4.388 3.303 -0.423 1.00 96.38 85 SER A N 1
ATOM 653 C CA . SER A 1 85 ? -4.276 3.508 1.013 1.00 96.38 85 SER A CA 1
ATOM 654 C C . SER A 1 85 ? -5.464 2.869 1.701 1.00 96.38 85 SER A C 1
ATOM 656 O O . SER A 1 85 ? -6.612 3.167 1.360 1.00 96.38 85 SER A O 1
ATOM 658 N N . ARG A 1 86 ? -5.187 1.977 2.653 1.00 95.69 86 ARG A N 1
ATOM 659 C CA . ARG A 1 86 ? -6.204 1.413 3.536 1.00 95.69 86 ARG A CA 1
ATOM 660 C C . ARG A 1 86 ? -6.091 2.049 4.909 1.00 95.69 86 ARG A C 1
ATOM 662 O O . ARG A 1 86 ? -5.035 2.011 5.520 1.00 95.69 86 ARG A O 1
ATOM 669 N N . LEU A 1 87 ? -7.184 2.595 5.409 1.00 95.44 87 LEU A N 1
ATOM 670 C CA . LEU A 1 87 ? -7.313 3.089 6.769 1.00 95.44 87 LEU A CA 1
ATOM 671 C C . LEU A 1 87 ? -8.231 2.142 7.524 1.00 95.44 87 LEU A C 1
ATOM 673 O O . LEU A 1 87 ? -9.329 1.863 7.049 1.00 95.44 87 LEU A O 1
ATOM 677 N N . THR A 1 88 ? -7.812 1.681 8.696 1.00 94.94 88 THR A N 1
ATOM 678 C CA . THR A 1 88 ? -8.651 0.853 9.560 1.00 94.94 88 THR A CA 1
ATOM 679 C C . THR A 1 88 ? -8.734 1.468 10.943 1.00 94.94 88 THR A C 1
ATOM 681 O O . THR A 1 88 ? -7.723 1.776 11.575 1.00 94.94 88 THR A O 1
ATOM 684 N N . TYR A 1 89 ? -9.964 1.621 11.418 1.00 94.44 89 TYR A N 1
ATOM 685 C CA . TYR A 1 89 ? -10.294 2.137 12.728 1.00 94.44 89 TYR A CA 1
ATOM 686 C C . TYR A 1 89 ? -11.148 1.136 13.503 1.00 94.44 89 TYR A C 1
ATOM 688 O O . TYR A 1 89 ? -12.288 0.841 13.148 1.00 94.44 89 TYR A O 1
ATOM 696 N N . THR A 1 90 ? -10.593 0.634 14.594 1.00 92.88 90 THR A N 1
ATOM 697 C CA . THR A 1 90 ? -11.249 -0.271 15.530 1.00 92.88 90 THR A CA 1
ATOM 698 C C . THR A 1 90 ? -11.856 0.556 16.661 1.00 92.88 90 THR A C 1
ATOM 700 O O . THR A 1 90 ? -11.145 1.128 17.491 1.00 92.88 90 THR A O 1
ATOM 703 N N . LEU A 1 91 ? -13.186 0.646 16.706 1.00 89.00 91 LEU A N 1
ATOM 704 C CA . LEU A 1 91 ? -13.899 1.333 17.785 1.00 89.00 91 LEU A CA 1
ATOM 705 C C . LEU A 1 91 ? -13.885 0.470 19.050 1.00 89.00 91 LEU A C 1
ATOM 707 O O . LEU A 1 91 ? -13.517 0.941 20.123 1.00 89.00 91 LEU A O 1
ATOM 711 N N . THR A 1 92 ? -14.246 -0.804 18.895 1.00 88.19 92 THR A N 1
ATOM 712 C CA . THR A 1 92 ? -14.230 -1.846 19.931 1.00 88.19 92 THR A CA 1
ATOM 713 C C . THR A 1 92 ? -13.802 -3.173 19.289 1.00 88.19 92 THR A C 1
ATOM 715 O O . THR A 1 92 ? -13.850 -3.283 18.065 1.00 88.19 92 THR A O 1
ATOM 718 N N . PRO A 1 93 ? -13.435 -4.221 20.053 1.00 83.19 93 PRO A N 1
ATOM 719 C CA . PRO A 1 93 ? -13.140 -5.543 19.478 1.00 83.19 93 PRO A CA 1
ATOM 720 C C . PRO A 1 93 ? -14.274 -6.123 18.614 1.00 83.19 93 PRO A C 1
ATOM 722 O O . PRO A 1 93 ? -14.035 -7.001 17.795 1.00 83.19 93 PRO A O 1
ATOM 725 N N . ARG A 1 94 ? -15.499 -5.606 18.784 1.00 87.44 94 ARG A N 1
ATOM 726 C CA . ARG A 1 94 ? -16.704 -5.988 18.042 1.00 87.44 94 ARG A CA 1
ATOM 727 C C . ARG A 1 94 ? -17.092 -5.004 16.935 1.00 87.44 94 ARG A C 1
ATOM 729 O O . ARG A 1 94 ? -18.043 -5.263 16.209 1.00 87.44 94 ARG A O 1
ATOM 736 N N . MET A 1 95 ? -16.415 -3.863 16.812 1.00 90.44 95 MET A N 1
ATOM 737 C CA . MET A 1 95 ? -16.754 -2.801 15.859 1.00 90.44 95 MET A CA 1
ATOM 738 C C . MET A 1 95 ? -15.505 -2.275 15.166 1.00 90.44 95 MET A C 1
ATOM 740 O O . MET A 1 95 ? -14.662 -1.637 15.802 1.00 90.44 95 MET A O 1
ATOM 744 N N . PHE A 1 96 ? -15.424 -2.455 13.851 1.00 92.62 96 PHE A N 1
ATOM 745 C CA . PHE A 1 96 ? -14.374 -1.833 13.052 1.00 92.62 96 PHE A CA 1
ATOM 746 C C . PHE A 1 96 ? -14.927 -1.201 11.780 1.00 92.62 96 PHE A C 1
ATOM 748 O O . PHE A 1 96 ? -15.863 -1.699 11.156 1.00 92.62 96 PHE A O 1
ATOM 755 N N . ALA A 1 97 ? -14.295 -0.105 11.387 1.00 94.31 97 ALA A N 1
ATOM 756 C CA . ALA A 1 97 ? -14.465 0.540 10.102 1.00 94.31 97 ALA A CA 1
ATOM 757 C C . ALA A 1 97 ? -13.146 0.444 9.333 1.00 94.31 97 ALA A C 1
ATOM 759 O O . ALA A 1 97 ? -12.077 0.647 9.902 1.00 94.31 97 ALA A O 1
ATOM 760 N N . SER A 1 98 ? -13.203 0.159 8.041 1.00 94.88 98 SER A N 1
ATOM 761 C CA . SER A 1 98 ? -12.051 0.217 7.151 1.00 94.88 98 SER A CA 1
ATOM 762 C C . SER A 1 98 ? -12.429 0.918 5.859 1.00 94.88 98 SER A C 1
ATOM 764 O O . SER A 1 98 ? -13.475 0.613 5.297 1.00 94.88 98 SER A O 1
ATOM 7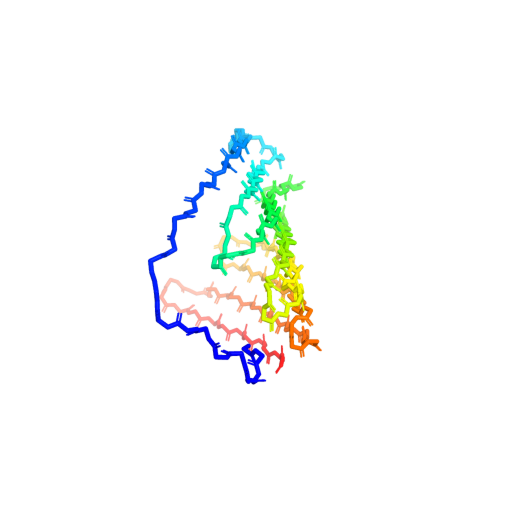66 N N . ALA A 1 99 ? -11.575 1.796 5.361 1.00 96.06 99 ALA A N 1
ATOM 767 C CA . ALA A 1 99 ? -11.724 2.430 4.062 1.00 96.06 99 ALA A CA 1
ATOM 768 C C . ALA A 1 99 ? -10.471 2.162 3.229 1.00 96.06 99 ALA A C 1
ATOM 770 O O . ALA A 1 99 ? -9.358 2.300 3.723 1.00 96.06 99 ALA A O 1
ATOM 771 N N . LEU A 1 100 ? -10.644 1.761 1.980 1.00 95.81 100 LEU A N 1
ATOM 772 C CA . LEU A 1 100 ? -9.603 1.573 0.986 1.00 95.81 100 LEU A CA 1
ATOM 773 C C . LEU A 1 100 ? -9.896 2.520 -0.168 1.00 95.81 100 LEU A C 1
ATOM 775 O O . LEU A 1 100 ? -10.980 2.473 -0.737 1.00 95.81 100 LEU A O 1
ATOM 779 N N . VAL A 1 101 ? -8.913 3.322 -0.544 1.00 96.06 101 VAL A N 1
ATOM 780 C CA . VAL A 1 101 ? -8.930 4.069 -1.802 1.00 96.06 101 VAL A CA 1
ATOM 781 C C . VAL A 1 101 ? -7.782 3.553 -2.645 1.00 96.06 101 VAL A C 1
ATOM 783 O O . VAL A 1 101 ? -6.678 3.381 -2.129 1.00 96.06 101 VAL A O 1
ATOM 786 N N . GLN A 1 102 ? -8.035 3.287 -3.918 1.00 95.06 102 GLN A N 1
ATOM 787 C CA . GLN A 1 102 ? -7.058 2.791 -4.872 1.00 95.06 102 GLN A CA 1
ATOM 788 C C . GLN A 1 102 ? -7.198 3.533 -6.197 1.00 95.06 102 GLN A C 1
ATOM 790 O O . GLN A 1 102 ? -8.264 3.563 -6.791 1.00 95.06 102 GLN A O 1
ATOM 795 N N . TYR A 1 103 ? -6.098 4.070 -6.696 1.00 95.19 103 TYR A N 1
ATOM 796 C CA . TYR A 1 103 ? -5.978 4.652 -8.022 1.00 95.19 103 TYR A CA 1
ATOM 797 C C . TYR A 1 103 ? -5.138 3.744 -8.919 1.00 95.19 103 TYR A C 1
ATOM 799 O O . TYR A 1 103 ? -4.100 3.236 -8.486 1.00 95.19 103 TYR A O 1
ATOM 807 N N . GLN A 1 104 ? -5.573 3.562 -10.165 1.00 92.62 104 GLN A N 1
ATOM 808 C CA . GLN A 1 104 ? -4.852 2.819 -11.196 1.00 92.62 104 GLN A CA 1
ATOM 809 C C . GLN A 1 104 ? -4.647 3.697 -12.430 1.00 92.62 104 GLN A C 1
ATOM 811 O O . GLN A 1 104 ? -5.613 4.074 -13.094 1.00 92.62 104 GLN A O 1
ATOM 816 N N . SER A 1 105 ? -3.389 3.978 -12.783 1.00 90.12 105 SER A N 1
ATOM 817 C CA . SER A 1 105 ? -3.078 4.822 -13.946 1.00 90.12 105 SER A CA 1
ATOM 818 C C . SER A 1 105 ? -3.434 4.151 -15.273 1.00 90.12 105 SER A C 1
ATOM 820 O O . SER A 1 105 ? -3.893 4.821 -16.188 1.00 90.12 105 SER A O 1
ATOM 822 N N . ALA A 1 106 ? -3.279 2.825 -15.370 1.00 85.62 106 ALA A N 1
ATOM 823 C CA . ALA A 1 106 ? -3.479 2.076 -16.614 1.00 85.62 106 ALA A CA 1
ATOM 824 C C . ALA A 1 106 ? -4.923 2.131 -17.148 1.00 85.62 106 ALA A C 1
ATOM 826 O O . ALA A 1 106 ? -5.139 2.004 -18.349 1.00 85.62 106 ALA A O 1
ATOM 827 N N . SER A 1 107 ? -5.906 2.294 -16.261 1.00 87.00 107 SER A N 1
ATOM 828 C CA . SER A 1 107 ? -7.325 2.456 -16.603 1.00 87.00 107 SER A CA 1
ATOM 829 C C . SER A 1 107 ? -7.863 3.845 -16.261 1.00 87.00 107 SER A C 1
ATOM 831 O O . SER A 1 107 ? -9.051 4.087 -16.434 1.00 87.00 107 SER A O 1
ATOM 833 N N . ASN A 1 108 ? -7.007 4.730 -15.738 1.00 89.88 108 ASN A N 1
ATOM 834 C CA . ASN A 1 108 ? -7.376 6.011 -15.141 1.00 89.88 108 AS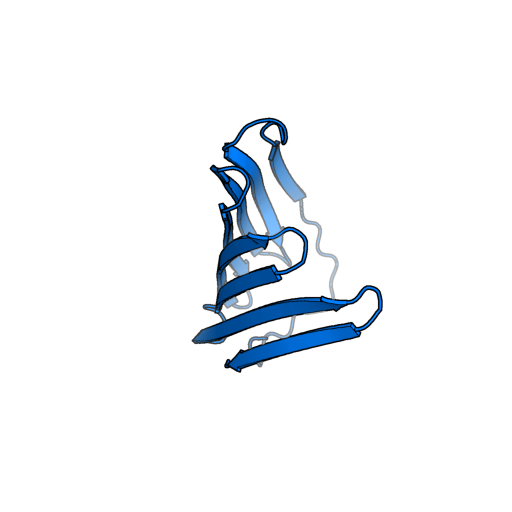N A CA 1
ATOM 835 C C . ASN A 1 108 ? -8.602 5.919 -14.208 1.00 89.88 108 ASN A C 1
ATOM 837 O O . ASN A 1 108 ? -9.507 6.748 -14.270 1.00 89.88 108 ASN A O 1
ATOM 841 N N . ALA A 1 109 ? -8.641 4.876 -13.374 1.00 91.81 109 ALA A N 1
ATOM 842 C CA . ALA A 1 109 ? -9.777 4.576 -12.506 1.00 91.81 109 ALA A CA 1
ATOM 843 C C . ALA A 1 109 ? -9.412 4.788 -11.035 1.00 91.81 109 ALA A C 1
ATOM 845 O O . ALA A 1 109 ? -8.301 4.459 -10.602 1.00 91.81 109 ALA A O 1
ATOM 846 N N . VAL A 1 110 ? -10.366 5.310 -10.267 1.00 94.25 110 VAL A N 1
ATOM 847 C CA . VAL A 1 110 ? -10.294 5.411 -8.808 1.00 94.25 110 VAL A CA 1
ATOM 848 C C . VAL A 1 110 ? -11.354 4.487 -8.241 1.00 94.25 110 VAL A C 1
ATOM 850 O O . VAL A 1 110 ? -12.531 4.673 -8.509 1.00 94.25 110 VAL A O 1
ATOM 853 N N . SER A 1 111 ? -10.939 3.525 -7.429 1.00 94.12 111 SER A N 1
ATOM 854 C CA . SER A 1 111 ? -11.831 2.641 -6.696 1.00 94.12 111 SER A CA 1
ATOM 855 C C . SER A 1 111 ? -11.786 2.972 -5.212 1.00 94.12 111 SER A C 1
ATOM 857 O O . SER A 1 111 ? -10.715 3.074 -4.612 1.00 94.12 111 SER A O 1
ATOM 859 N N . THR A 1 112 ? -12.953 3.100 -4.604 1.00 94.19 112 THR A N 1
ATOM 860 C CA . THR A 1 112 ? -13.127 3.315 -3.173 1.00 94.19 112 THR A CA 1
ATOM 861 C C . THR A 1 112 ? -13.953 2.180 -2.595 1.00 94.19 112 THR A C 1
ATOM 863 O O . THR A 1 112 ? -14.987 1.804 -3.131 1.00 94.19 112 THR A O 1
ATOM 866 N N . ASN A 1 113 ? -13.512 1.629 -1.473 1.00 94.81 113 ASN A N 1
ATOM 867 C CA . ASN A 1 113 ? -14.228 0.606 -0.734 1.00 94.81 113 ASN A CA 1
ATOM 868 C C . ASN A 1 113 ? -14.248 0.991 0.743 1.00 94.81 113 ASN A C 1
ATOM 870 O O . ASN A 1 113 ? -13.199 1.085 1.369 1.00 94.81 113 ASN A O 1
ATOM 874 N N . ALA A 1 114 ? -15.426 1.212 1.310 1.00 93.94 114 ALA A N 1
ATOM 875 C CA . ALA A 1 114 ? -15.592 1.418 2.740 1.00 93.94 114 ALA A CA 1
ATOM 876 C C . ALA A 1 114 ? -16.380 0.251 3.327 1.00 93.94 114 ALA A C 1
ATOM 878 O O . ALA A 1 114 ? -17.374 -0.194 2.767 1.00 93.94 114 ALA A O 1
ATOM 879 N N . ARG A 1 115 ? -15.939 -0.257 4.469 1.00 93.38 115 ARG A N 1
ATOM 880 C CA . ARG A 1 115 ? -16.562 -1.371 5.170 1.00 93.38 115 ARG A CA 1
ATOM 881 C C . ARG A 1 115 ? -16.688 -1.038 6.638 1.00 93.38 115 ARG A C 1
ATOM 883 O O . ARG A 1 115 ? -15.707 -0.692 7.283 1.00 93.38 115 ARG A O 1
ATOM 890 N N . PHE A 1 116 ? -17.878 -1.221 7.170 1.00 92.69 116 PHE A N 1
ATOM 891 C CA . PHE A 1 116 ? -18.159 -1.190 8.590 1.00 92.69 116 PHE A CA 1
ATOM 892 C C . PHE A 1 116 ? -18.678 -2.562 9.009 1.00 92.69 116 PHE A C 1
ATOM 894 O O . PHE A 1 116 ? -19.568 -3.116 8.364 1.00 92.69 116 PHE A O 1
ATOM 901 N N . ARG A 1 117 ? -18.101 -3.129 10.066 1.00 91.75 117 ARG A N 1
ATOM 902 C CA . ARG A 1 117 ? -18.574 -4.362 10.697 1.00 91.75 117 ARG A CA 1
ATOM 903 C C . ARG A 1 117 ? -18.894 -4.073 12.149 1.00 91.75 117 ARG A C 1
ATOM 905 O O . ARG A 1 117 ? -18.073 -3.487 12.856 1.00 91.75 117 ARG A O 1
ATOM 912 N N . TRP A 1 118 ? -20.044 -4.559 12.588 1.00 91.19 118 TRP A N 1
ATOM 913 C CA . TRP A 1 118 ? -20.463 -4.528 13.976 1.00 91.19 118 TRP A CA 1
ATOM 914 C C . TRP A 1 118 ? -21.040 -5.877 14.397 1.00 91.19 118 TRP A C 1
ATOM 916 O O . TRP A 1 118 ? -22.033 -6.336 13.849 1.00 91.19 118 TRP A O 1
ATOM 926 N N . GLU A 1 119 ? -20.432 -6.501 15.396 1.00 88.81 119 GLU A N 1
ATOM 927 C CA . GLU A 1 119 ? -20.965 -7.673 16.082 1.00 88.81 119 GLU A CA 1
ATOM 928 C C . GLU A 1 119 ? -21.744 -7.218 17.326 1.00 88.81 119 GLU A C 1
ATOM 930 O O . GLU A 1 119 ? -21.165 -6.733 18.303 1.00 88.81 119 GLU A O 1
ATOM 935 N N . TYR A 1 120 ? -23.073 -7.332 17.291 1.00 80.50 120 TYR A N 1
ATOM 936 C CA . TYR A 1 120 ? -23.917 -6.907 18.413 1.00 80.50 120 TYR A CA 1
ATOM 937 C C . TYR A 1 120 ? -23.989 -7.980 19.509 1.00 80.50 120 TYR A C 1
ATOM 939 O O . TYR A 1 120 ? -23.949 -7.664 20.699 1.00 80.50 120 TYR A O 1
ATOM 947 N N . GLN A 1 121 ? -24.033 -9.253 19.111 1.00 83.25 121 GLN A N 1
ATOM 948 C CA . GLN A 1 121 ? -24.007 -10.426 19.988 1.00 83.25 121 GLN A CA 1
ATOM 949 C C . GLN A 1 121 ? -23.142 -11.515 19.341 1.00 83.25 121 GLN A C 1
ATOM 951 O O . GLN A 1 121 ? -23.050 -11.535 18.113 1.00 83.25 121 GLN A O 1
ATOM 956 N N . PRO A 1 122 ? -22.531 -12.429 20.119 1.00 77.44 122 PRO A N 1
ATOM 957 C CA . PRO A 1 122 ? -21.781 -13.547 19.554 1.00 77.44 122 PRO A CA 1
ATOM 958 C C . PRO A 1 122 ? -22.635 -14.310 18.531 1.00 77.44 122 PRO A C 1
ATOM 960 O O . PRO A 1 122 ? -23.710 -14.805 18.863 1.00 77.44 122 PRO A O 1
ATOM 963 N N . GLY A 1 123 ? -22.178 -14.358 17.278 1.00 78.75 123 GLY A N 1
ATOM 964 C CA . GLY A 1 123 ? -22.903 -14.987 16.167 1.00 78.75 123 GLY A CA 1
ATOM 965 C C . GLY A 1 123 ? -23.929 -14.099 15.443 1.00 78.75 123 GLY A C 1
ATOM 966 O O . GLY A 1 123 ? -24.573 -14.573 14.514 1.00 78.75 123 GLY A O 1
ATOM 967 N N . SER A 1 124 ? -24.081 -12.826 15.823 1.00 82.81 124 SER A N 1
ATOM 968 C CA . SER A 1 124 ? -24.936 -11.840 15.141 1.00 82.81 124 SER A CA 1
ATOM 969 C C . SER A 1 124 ? -24.124 -10.627 14.690 1.00 82.81 124 SER A C 1
ATOM 971 O O . SER A 1 124 ? -23.765 -9.758 15.492 1.00 82.81 124 SER A O 1
ATOM 973 N N . GLU A 1 125 ? -23.861 -10.559 13.386 1.00 87.00 125 GLU A N 1
ATOM 974 C CA . GLU A 1 125 ? -22.995 -9.556 12.772 1.00 87.00 125 GLU A CA 1
ATOM 975 C C . GLU A 1 125 ? -23.735 -8.724 11.724 1.00 87.00 125 GLU A C 1
ATOM 977 O O . GLU A 1 125 ? -24.445 -9.249 10.868 1.00 87.00 125 GLU A O 1
ATOM 982 N N . LEU A 1 126 ? -23.519 -7.413 11.764 1.00 84.44 126 LEU A N 1
ATOM 983 C CA . LEU A 1 126 ? -23.982 -6.456 10.775 1.00 84.44 126 LEU A CA 1
ATOM 984 C C . LEU A 1 126 ? -22.787 -5.958 9.961 1.00 84.44 126 LEU A C 1
ATOM 986 O O . LEU A 1 126 ? -21.765 -5.541 10.513 1.00 84.44 126 LEU A O 1
ATOM 990 N N . PHE A 1 127 ? -22.935 -5.968 8.638 1.00 86.31 127 PHE A N 1
ATOM 991 C CA . PHE A 1 127 ? -21.941 -5.457 7.703 1.00 86.31 127 PHE A CA 1
ATOM 992 C C . PHE A 1 127 ? -22.557 -4.391 6.810 1.00 86.31 127 PHE A C 1
ATOM 994 O O . PHE A 1 127 ? -23.594 -4.613 6.193 1.00 86.31 127 PHE A O 1
ATOM 1001 N N . VAL A 1 128 ? -21.871 -3.261 6.687 1.00 86.06 128 VAL A N 1
ATOM 1002 C CA . VAL A 1 128 ? -22.153 -2.248 5.671 1.00 86.06 128 VAL A CA 1
ATOM 1003 C C . VAL A 1 128 ? -20.925 -2.156 4.785 1.00 86.06 128 VAL A C 1
ATOM 1005 O O . VAL A 1 128 ? -19.824 -1.929 5.284 1.00 86.06 128 VAL A O 1
ATOM 1008 N N . VAL A 1 129 ? -21.094 -2.370 3.482 1.00 87.75 129 VAL A N 1
ATOM 1009 C CA . VAL A 1 129 ? -20.017 -2.252 2.495 1.00 87.75 129 VAL A CA 1
ATOM 1010 C C . VAL A 1 129 ? -20.460 -1.270 1.424 1.00 87.75 129 VAL A C 1
ATOM 1012 O O . VAL A 1 129 ? -21.498 -1.451 0.800 1.00 87.75 129 VAL A O 1
ATOM 1015 N N . TYR A 1 130 ? -19.653 -0.243 1.217 1.00 87.06 130 TYR A N 1
ATOM 1016 C CA . TYR A 1 130 ? -19.733 0.680 0.101 1.00 87.06 130 TYR A CA 1
ATOM 1017 C C . TYR A 1 130 ? -18.570 0.379 -0.839 1.00 87.06 130 TYR A C 1
ATOM 1019 O O . TYR A 1 130 ? -17.439 0.190 -0.390 1.00 87.06 130 TYR A O 1
ATOM 1027 N N . SER A 1 131 ? -18.832 0.270 -2.134 1.00 87.12 131 SER A N 1
ATOM 1028 C CA . SER A 1 131 ? -17.813 0.058 -3.163 1.00 87.12 131 SER A CA 1
ATOM 1029 C C . SER A 1 131 ? -18.192 0.854 -4.393 1.00 87.12 131 SER A C 1
ATOM 1031 O O . SER A 1 131 ? -19.335 0.777 -4.829 1.00 87.12 131 SER A O 1
ATOM 1033 N N . ASP A 1 132 ? -17.235 1.599 -4.918 1.00 83.12 132 ASP A N 1
ATOM 1034 C CA . ASP A 1 132 ? -17.394 2.494 -6.058 1.00 83.12 132 ASP A CA 1
ATOM 1035 C C . ASP A 1 132 ? -16.097 2.469 -6.873 1.00 83.12 132 ASP A C 1
ATOM 1037 O O . ASP A 1 132 ? -15.020 2.383 -6.272 1.00 83.12 132 ASP A O 1
ATOM 1041 N N . GLY A 1 133 ? -16.167 2.465 -8.204 1.00 69.00 133 GLY A N 1
ATOM 1042 C CA . GLY A 1 133 ? -14.986 2.332 -9.067 1.00 69.00 133 GLY A CA 1
ATOM 1043 C C . GLY A 1 133 ? -15.272 2.030 -10.525 1.00 69.00 133 GLY A C 1
ATOM 1044 O O . GLY A 1 133 ? -16.331 1.432 -10.813 1.00 69.00 133 GLY A O 1
#

Radius of gyration: 19.69 Å; Cα contacts (8 Å, |Δi|>4): 311; chains: 1; bounding box: 42×23×51 Å

pLDDT: mean 84.92, std 12.54, range [40.41, 96.5]

Mean predicted aligned error: 8.65 Å

Solvent-accessible surface area (backbone atoms only — not comparable to full-atom values): 7175 Å² total; per-residue (Å²): 133,80,89,84,74,81,78,78,92,73,93,72,87,63,59,72,50,74,49,78,47,74,50,60,78,90,40,54,69,18,35,38,42,37,39,36,43,32,45,42,86,86,21,40,34,42,36,40,38,38,40,39,38,40,48,84,50,103,39,34,38,36,38,43,34,40,32,45,32,40,39,45,32,90,82,52,70,54,58,52,34,37,47,32,41,34,42,38,38,43,82,46,103,47,28,39,38,37,39,37,42,35,37,32,58,69,76,72,42,59,33,40,38,38,37,39,41,38,48,84,46,97,96,44,74,48,75,49,75,48,75,50,107

Secondary structure (DSSP, 8-state):
--TT--PPP------EEEEEEE--TTSSEEEEEEEEEEEETTEEEEEEEEEEEEEEETTEEEEEEEEEEEEEETTEEEE--EEEEEEEEEEETTEEEEEEEEEEGGGTEEEEEEEEEEEEETTEEEEEEEEE-